Protein AF-0000000073234814 (afdb_homodimer)

Solvent-accessible surface area (backbone atoms only — not comparable to full-atom values): 10887 Å² total; per-residue (Å²): 129,85,78,76,72,76,74,73,70,70,70,66,76,71,69,72,76,69,68,39,70,32,40,84,43,93,48,30,31,28,36,49,70,84,63,40,72,59,66,41,78,47,82,73,86,67,57,51,69,48,94,89,68,51,69,37,66,51,51,30,33,19,24,34,75,45,84,51,97,80,50,66,30,55,40,55,69,27,33,24,25,63,86,49,93,59,27,33,39,29,30,99,129,85,77,78,73,73,73,71,70,71,69,65,75,73,69,71,79,69,68,39,72,31,39,85,42,92,48,29,32,28,38,49,68,85,63,39,74,59,68,42,78,47,83,72,85,65,56,51,69,48,95,87,66,50,71,38,66,51,51,29,33,20,26,32,76,44,84,52,97,82,50,67,30,55,40,55,71,27,34,23,26,63,86,49,92,59,26,32,40,28,29,100

Sequence (184 aa):
HPRHQANLAQQESQSDPSWLLDSGASHHVTKDIANLSLADTYQGHDQLFVANGKGLSIKNFGSTIIPTSSTPLHLSNVLHVPSITQNLISVSHPRHQANLAQQESQSDPSWLLDSGASHHVTKDIANLSLADTYQGHDQLFVANGKGLSIKNFGSTIIPTSSTPLHLSNVLHVPSITQNLISVS

Structure (mmCIF, N/CA/C/O backbone):
data_AF-0000000073234814-model_v1
#
loop_
_entity.id
_entity.type
_entity.pdbx_description
1 polymer 'Retrovirus-related Pol polyprotein from transposon TNT 1-94-like beta-barrel domain-containing protein'
#
loop_
_atom_site.group_PDB
_atom_site.id
_atom_site.type_symbol
_atom_site.label_atom_id
_atom_site.label_alt_id
_atom_site.label_comp_id
_atom_site.label_asym_id
_atom_site.label_entity_id
_atom_site.label_seq_id
_atom_site.pdbx_PDB_ins_code
_atom_site.Cartn_x
_atom_site.Cartn_y
_atom_site.Cartn_z
_atom_site.occupancy
_atom_site.B_iso_or_equiv
_atom_site.auth_seq_id
_atom_site.auth_comp_id
_atom_site.auth_asym_id
_atom_site.auth_atom_id
_atom_site.pdbx_PDB_model_num
ATOM 1 N N . HIS A 1 1 ? 42.938 20.234 31.766 1 39.88 1 HIS A N 1
ATOM 2 C CA . HIS A 1 1 ? 42.281 19.172 31.016 1 39.88 1 HIS A CA 1
ATOM 3 C C . HIS A 1 1 ? 40.875 19.578 30.594 1 39.88 1 HIS A C 1
ATOM 5 O O . HIS A 1 1 ? 40.094 20.062 31.406 1 39.88 1 HIS A O 1
ATOM 11 N N . PRO A 1 2 ? 40.625 19.984 29.281 1 46.88 2 PRO A N 1
ATOM 12 C CA . PRO A 1 2 ? 39.312 20.359 28.75 1 46.88 2 PRO A CA 1
ATOM 13 C C . PRO A 1 2 ? 38.25 19.297 29.031 1 46.88 2 PRO A C 1
ATOM 15 O O . PRO A 1 2 ? 38.531 18.094 28.922 1 46.88 2 PRO A O 1
ATOM 18 N N . ARG A 1 3 ? 37.406 19.562 30 1 43.88 3 ARG A N 1
ATOM 19 C CA . ARG A 1 3 ? 36.219 18.766 30.281 1 43.88 3 ARG A CA 1
ATOM 20 C C . ARG A 1 3 ? 35.438 18.469 29 1 43.88 3 ARG A C 1
ATOM 22 O O . ARG A 1 3 ? 35.031 19.391 28.297 1 43.88 3 ARG A O 1
ATOM 29 N N . HIS A 1 4 ? 35.781 17.391 28.25 1 43.88 4 HIS A N 1
ATOM 30 C CA . HIS A 1 4 ? 35 16.859 27.125 1 43.88 4 HIS A CA 1
ATOM 31 C C . HIS A 1 4 ? 33.531 16.688 27.484 1 43.88 4 HIS A C 1
ATOM 33 O O . HIS A 1 4 ? 33.188 15.898 28.375 1 43.88 4 HIS A O 1
ATOM 39 N N . GLN A 1 5 ? 32.812 17.781 27.656 1 34.53 5 GLN A N 1
ATOM 40 C CA . GLN A 1 5 ? 31.375 17.656 27.812 1 34.53 5 GLN A CA 1
ATOM 41 C C . GLN A 1 5 ? 30.781 16.703 26.781 1 34.53 5 GLN A C 1
ATOM 43 O O . GLN A 1 5 ? 31.062 16.844 25.578 1 34.53 5 GLN A O 1
ATOM 48 N N . ALA A 1 6 ? 30.719 15.422 27.109 1 39.41 6 ALA A N 1
ATOM 49 C CA . ALA A 1 6 ? 29.938 14.469 26.312 1 39.41 6 ALA A CA 1
ATOM 50 C C . ALA A 1 6 ? 28.578 15.047 25.953 1 39.41 6 ALA A C 1
ATOM 52 O O . ALA A 1 6 ? 27.781 15.375 26.828 1 39.41 6 ALA A O 1
ATOM 53 N N . ASN A 1 7 ? 28.5 15.953 24.984 1 37.62 7 ASN A N 1
ATOM 54 C CA . ASN A 1 7 ? 27.203 16.359 24.469 1 37.62 7 ASN A CA 1
ATOM 55 C C . ASN A 1 7 ? 26.266 15.172 24.281 1 37.62 7 ASN A C 1
ATOM 57 O O . ASN A 1 7 ? 26.562 14.266 23.5 1 37.62 7 ASN A O 1
ATOM 61 N N . LEU A 1 8 ? 25.672 14.641 25.312 1 35.69 8 LEU A N 1
ATOM 62 C CA . LEU A 1 8 ? 24.578 13.688 25.125 1 35.69 8 LEU A CA 1
ATOM 63 C C . LEU A 1 8 ? 23.641 14.156 24.016 1 35.69 8 LEU A C 1
ATOM 65 O O . LEU A 1 8 ? 23.125 15.273 24.062 1 35.69 8 LEU A O 1
ATOM 69 N N . ALA A 1 9 ? 23.953 13.898 22.797 1 40.78 9 ALA A N 1
ATOM 70 C CA . ALA A 1 9 ? 22.984 14.031 21.719 1 40.78 9 ALA A CA 1
ATOM 71 C C . ALA A 1 9 ? 21.594 13.594 22.172 1 40.78 9 ALA A C 1
ATOM 73 O O . ALA A 1 9 ? 21.438 12.5 22.734 1 40.78 9 ALA A O 1
ATOM 74 N N . GLN A 1 10 ? 20.828 14.438 22.766 1 39.56 10 GLN A N 1
ATOM 75 C CA . GLN A 1 10 ? 19.438 14.086 22.969 1 39.56 10 GLN A CA 1
ATOM 76 C C . GLN A 1 10 ? 18.875 13.289 21.797 1 39.56 10 GLN A C 1
ATOM 78 O O . GLN A 1 10 ? 19 13.703 20.641 1 39.56 10 GLN A O 1
ATOM 83 N N . GLN A 1 11 ? 19.109 12.047 21.844 1 39 11 GLN A N 1
ATOM 84 C CA . GLN A 1 11 ? 18.312 11.258 20.906 1 39 11 GLN A CA 1
ATOM 85 C C . GLN A 1 11 ? 16.891 11.82 20.797 1 39 11 GLN A C 1
ATOM 87 O O . GLN A 1 11 ? 16.141 11.836 21.766 1 39 11 GLN A O 1
ATOM 92 N N . GLU A 1 12 ? 16.734 12.984 20.25 1 38.69 12 GLU A N 1
ATOM 93 C CA . GLU A 1 12 ? 15.336 13.289 19.969 1 38.69 12 GLU A CA 1
ATOM 94 C C . GLU A 1 12 ? 14.539 12.023 19.672 1 38.69 12 GLU A C 1
ATOM 96 O O . GLU A 1 12 ? 15.023 11.141 18.953 1 38.69 12 GLU A O 1
ATOM 101 N N . SER A 1 13 ? 13.836 11.484 20.578 1 39.19 13 SER A N 1
ATOM 102 C CA . SER A 1 13 ? 12.859 10.43 20.344 1 39.19 13 SER A CA 1
ATOM 103 C C . SER A 1 13 ? 12.305 10.508 18.922 1 39.19 13 SER A C 1
ATOM 105 O O . SER A 1 13 ? 11.477 11.375 18.625 1 39.19 13 SER A O 1
ATOM 107 N N . GLN A 1 14 ? 13.094 10.516 17.906 1 42.03 14 GLN A N 1
ATOM 108 C CA . GLN A 1 14 ? 12.484 10.414 16.594 1 42.03 14 GLN A CA 1
ATOM 109 C C . GLN A 1 14 ? 11.242 9.523 16.625 1 42.03 14 GLN A C 1
ATOM 111 O O . GLN A 1 14 ? 11.336 8.328 16.891 1 42.03 14 GLN A O 1
ATOM 116 N N . SER A 1 15 ? 10.18 9.922 17.281 1 43.44 15 SER A N 1
ATOM 117 C CA . SER A 1 15 ? 8.891 9.242 17.266 1 43.44 15 SER A CA 1
ATOM 118 C C . SER A 1 15 ? 8.656 8.539 15.93 1 43.44 15 SER A C 1
ATOM 120 O O . SER A 1 15 ? 8.625 9.18 14.883 1 43.44 15 SER A O 1
ATOM 122 N N . ASP A 1 16 ? 9.336 7.496 15.648 1 53.28 16 ASP A N 1
ATOM 123 C CA . ASP A 1 16 ? 9.008 6.734 14.453 1 53.28 16 ASP A CA 1
ATOM 124 C C . ASP A 1 16 ? 7.5 6.695 14.211 1 53.28 16 ASP A C 1
ATOM 126 O O . ASP A 1 16 ? 6.746 6.195 15.047 1 53.28 16 ASP A O 1
ATOM 130 N N . PRO A 1 17 ? 6.992 7.676 13.398 1 66.44 17 PRO A N 1
ATOM 131 C CA . PRO A 1 17 ? 5.535 7.633 13.242 1 66.44 17 PRO A CA 1
ATOM 132 C C . PRO A 1 17 ? 5.027 6.266 12.789 1 66.44 17 PRO A C 1
ATOM 134 O O . PRO A 1 17 ? 5.688 5.59 11.992 1 66.44 17 PRO A O 1
ATOM 137 N N . SER A 1 18 ? 4.219 5.613 13.688 1 89.06 18 SER A N 1
ATOM 138 C CA . SER A 1 18 ? 3.547 4.375 13.305 1 89.06 18 SER A CA 1
ATOM 139 C C . SER A 1 18 ? 2.635 4.59 12.102 1 89.06 18 SER A C 1
ATOM 141 O O . SER A 1 18 ? 1.916 5.59 12.031 1 89.06 18 SER A O 1
ATOM 143 N N . TRP A 1 19 ? 2.949 3.973 10.961 1 93.81 19 TRP A N 1
ATOM 144 C CA . TRP A 1 19 ? 2.125 3.982 9.758 1 93.81 19 TRP A CA 1
ATOM 145 C C . TRP A 1 19 ? 1.214 2.76 9.711 1 93.81 19 TRP A C 1
ATOM 147 O O . TRP A 1 19 ? 1.659 1.638 9.961 1 93.81 19 TRP A O 1
ATOM 157 N N . LEU A 1 20 ? -0.051 3.08 9.492 1 92.81 20 LEU A N 1
ATOM 158 C CA . LEU A 1 20 ? -1.037 2.012 9.359 1 92.81 20 LEU A CA 1
ATOM 159 C C . LEU A 1 20 ? -1.34 1.73 7.891 1 92.81 20 LEU A C 1
ATOM 161 O O . LEU A 1 20 ? -1.539 2.658 7.105 1 92.81 20 LEU A O 1
ATOM 165 N N . LEU A 1 21 ? -1.322 0.463 7.547 1 93.69 21 LEU A N 1
ATOM 166 C CA . LEU A 1 21 ? -1.781 0.064 6.223 1 93.69 21 LEU A CA 1
ATOM 167 C C . LEU A 1 21 ? -3.305 0.105 6.137 1 93.69 21 LEU A C 1
ATOM 169 O O . LEU A 1 21 ? -3.992 -0.438 7.008 1 93.69 21 LEU A O 1
ATOM 173 N N . ASP A 1 22 ? -3.803 0.773 5.102 1 92.62 22 ASP A N 1
ATOM 174 C CA . ASP A 1 22 ? -5.246 0.959 5.012 1 92.62 22 ASP A CA 1
ATOM 175 C C . ASP A 1 22 ? -5.73 0.834 3.568 1 92.62 22 ASP A C 1
ATOM 177 O O . ASP A 1 22 ? -5.457 1.705 2.74 1 92.62 22 ASP A O 1
ATOM 181 N N . SER A 1 23 ? -6.516 -0.162 3.234 1 93.19 23 SER A N 1
ATOM 182 C CA . SER A 1 23 ? -7.035 -0.366 1.885 1 93.19 23 SER A CA 1
ATOM 183 C C . SER A 1 23 ? -8.242 0.524 1.616 1 93.19 23 SER A C 1
ATOM 185 O O . SER A 1 23 ? -8.672 0.666 0.469 1 93.19 23 SER A O 1
ATOM 187 N N . GLY A 1 24 ? -8.789 1.21 2.623 1 91.69 24 GLY A N 1
ATOM 188 C CA . GLY A 1 24 ? -9.906 2.117 2.455 1 91.69 24 GLY A CA 1
ATOM 189 C C . GLY A 1 24 ? -9.484 3.557 2.234 1 91.69 24 GLY A C 1
ATOM 190 O O . GLY A 1 24 ? -10.312 4.406 1.891 1 91.69 24 GLY A O 1
ATOM 191 N N . ALA A 1 25 ? -8.203 3.783 2.469 1 93.69 25 ALA A N 1
ATOM 192 C CA . ALA A 1 25 ? -7.715 5.152 2.309 1 93.69 25 ALA A CA 1
ATOM 193 C C . ALA A 1 25 ? -7.52 5.496 0.835 1 93.69 25 ALA A C 1
ATOM 195 O O . ALA A 1 25 ? -6.98 4.691 0.071 1 93.69 25 ALA A O 1
ATOM 196 N N . SER A 1 26 ? -7.91 6.734 0.475 1 93.75 26 SER A N 1
ATOM 197 C CA . SER A 1 26 ? -7.77 7.195 -0.903 1 93.75 26 SER A CA 1
ATOM 198 C C . SER A 1 26 ? -6.363 7.723 -1.168 1 93.75 26 SER A C 1
ATOM 200 O O . SER A 1 26 ? -5.941 7.828 -2.32 1 93.75 26 SER A O 1
ATOM 202 N N . HIS A 1 27 ? -5.676 8.055 -0.135 1 96.62 27 HIS A N 1
ATOM 203 C CA . HIS A 1 27 ? -4.344 8.648 -0.204 1 96.62 27 HIS A CA 1
ATOM 204 C C . HIS A 1 27 ? -3.457 8.141 0.929 1 96.62 27 HIS A C 1
ATOM 206 O O . HIS A 1 27 ? -3.959 7.668 1.952 1 96.62 27 HIS A O 1
ATOM 212 N N . HIS A 1 28 ? -2.148 8.188 0.704 1 97.44 28 HIS A N 1
ATOM 213 C CA . HIS A 1 28 ? -1.245 8.203 1.85 1 97.44 28 HIS A CA 1
ATOM 214 C C . HIS A 1 28 ? -1.407 9.484 2.66 1 97.44 28 HIS A C 1
ATOM 216 O O . HIS A 1 28 ? -1.543 10.57 2.092 1 97.44 28 HIS A O 1
ATOM 222 N N . VAL A 1 29 ? -1.385 9.32 3.955 1 97.81 29 VAL A N 1
ATOM 223 C CA . VAL A 1 29 ? -1.685 10.492 4.773 1 97.81 29 VAL A CA 1
ATOM 224 C C . VAL A 1 29 ? -0.792 10.508 6.012 1 97.81 29 VAL A C 1
ATOM 226 O O . VAL A 1 29 ? -0.564 9.461 6.629 1 97.81 29 VAL A O 1
ATOM 229 N N . THR A 1 30 ? -0.33 11.68 6.309 1 97.88 30 THR A N 1
ATOM 230 C CA . THR A 1 30 ? 0.423 11.828 7.547 1 97.88 30 THR A CA 1
ATOM 231 C C . THR A 1 30 ? -0.114 13 8.367 1 97.88 30 THR A C 1
ATOM 233 O O . THR A 1 30 ? -0.579 13.992 7.801 1 97.88 30 THR A O 1
ATOM 236 N N . LYS A 1 31 ? -0.016 12.906 9.664 1 97.31 31 LYS A N 1
ATOM 237 C CA . LYS A 1 31 ? -0.473 13.969 10.547 1 97.31 31 LYS A CA 1
ATOM 238 C C . LYS A 1 31 ? 0.635 14.984 10.805 1 97.31 31 LYS A C 1
ATOM 240 O O . LYS A 1 31 ? 0.368 16.109 11.25 1 97.31 31 LYS A O 1
ATOM 245 N N . ASP A 1 32 ? 1.856 14.578 10.578 1 96.81 32 ASP A N 1
ATOM 246 C CA . ASP A 1 32 ? 3.012 15.406 10.914 1 96.81 32 ASP A CA 1
ATOM 247 C C . ASP A 1 32 ? 3.807 15.773 9.664 1 96.81 32 ASP A C 1
ATOM 249 O O . ASP A 1 32 ? 4.25 14.898 8.922 1 96.81 32 ASP A O 1
ATOM 253 N N . ILE A 1 33 ? 4.016 17.062 9.453 1 96.62 33 ILE A N 1
ATOM 254 C CA . ILE A 1 33 ? 4.742 17.547 8.281 1 96.62 33 ILE A CA 1
ATOM 255 C C . ILE A 1 33 ? 6.184 17.047 8.32 1 96.62 33 ILE A C 1
ATOM 257 O O . ILE A 1 33 ? 6.824 16.906 7.281 1 96.62 33 ILE A O 1
ATOM 261 N N . ALA A 1 34 ? 6.68 16.75 9.508 1 96.12 34 ALA A N 1
ATOM 262 C CA . ALA A 1 34 ? 8.062 16.297 9.68 1 96.12 34 ALA A CA 1
ATOM 263 C C . ALA A 1 34 ? 8.297 14.961 8.984 1 96.12 34 ALA A C 1
ATOM 265 O O . ALA A 1 34 ? 9.438 14.57 8.742 1 96.12 34 ALA A O 1
ATOM 266 N N . ASN A 1 35 ? 7.223 14.266 8.656 1 96.31 35 ASN A N 1
ATOM 267 C CA . ASN A 1 35 ? 7.328 12.977 7.969 1 96.31 35 ASN A CA 1
ATOM 268 C C . ASN A 1 35 ? 7.566 13.156 6.473 1 96.31 35 ASN A C 1
ATOM 270 O O . ASN A 1 35 ? 7.891 12.195 5.773 1 96.31 35 ASN A O 1
ATOM 274 N N . LEU A 1 36 ? 7.473 14.359 6.008 1 97 36 LEU A N 1
ATOM 275 C CA . LEU A 1 36 ? 7.613 14.594 4.574 1 97 36 LEU A CA 1
ATOM 276 C C . LEU A 1 36 ? 9.016 15.086 4.242 1 97 36 LEU A C 1
ATOM 278 O O . LEU A 1 36 ? 9.594 15.883 4.98 1 97 36 LEU A O 1
ATOM 282 N N . SER A 1 37 ? 9.594 14.57 3.199 1 93.62 37 SER A N 1
ATOM 283 C CA . SER A 1 37 ? 10.906 14.984 2.711 1 93.62 37 SER A CA 1
ATOM 284 C C . SER A 1 37 ? 10.781 16.094 1.668 1 93.62 37 SER A C 1
ATOM 286 O O . SER A 1 37 ? 11.57 17.031 1.67 1 93.62 37 SER A O 1
ATOM 288 N N . LEU A 1 38 ? 9.969 16.047 0.662 1 89.69 38 LEU A N 1
ATOM 289 C CA . LEU A 1 38 ? 9.734 17.047 -0.384 1 89.69 38 LEU A CA 1
ATOM 290 C C . LEU A 1 38 ? 8.336 17.625 -0.276 1 89.69 38 LEU A C 1
ATOM 292 O O . LEU A 1 38 ? 7.516 17.469 -1.185 1 89.69 38 LEU A O 1
ATOM 296 N N . ALA A 1 39 ? 8.242 18.5 0.775 1 94.31 39 ALA A N 1
ATOM 297 C CA . ALA A 1 39 ? 6.895 19 1.06 1 94.31 39 ALA A CA 1
ATOM 298 C C . A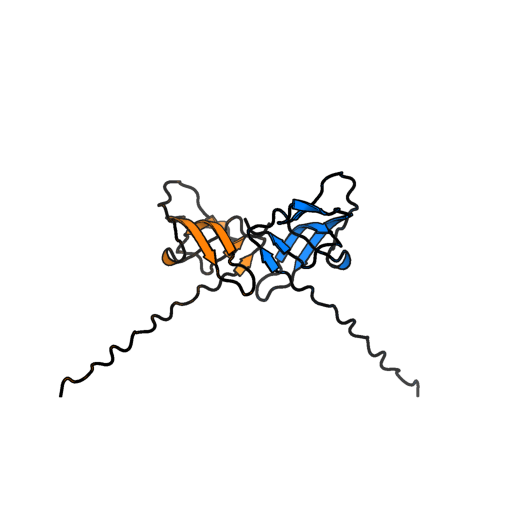LA A 1 39 ? 6.641 20.328 0.376 1 94.31 39 ALA A C 1
ATOM 300 O O . ALA A 1 39 ? 7.52 21.203 0.347 1 94.31 39 ALA A O 1
ATOM 301 N N . ASP A 1 40 ? 5.48 20.422 -0.244 1 97.88 40 ASP A N 1
ATOM 302 C CA . ASP A 1 40 ? 4.965 21.672 -0.795 1 97.88 40 ASP A CA 1
ATOM 303 C C . ASP A 1 40 ? 3.623 22.047 -0.167 1 97.88 40 ASP A C 1
ATOM 305 O O . ASP A 1 40 ? 2.879 21.156 0.276 1 97.88 40 ASP A O 1
ATOM 309 N N . THR A 1 41 ? 3.414 23.297 -0.091 1 97.94 41 THR A N 1
ATOM 310 C CA . THR A 1 41 ? 2.131 23.75 0.431 1 97.94 41 THR A CA 1
ATOM 311 C C . THR A 1 41 ? 0.996 23.391 -0.52 1 97.94 41 THR A C 1
ATOM 313 O O . THR A 1 41 ? 1.131 23.516 -1.737 1 97.94 41 THR A O 1
ATOM 316 N N . TYR A 1 42 ? -0.025 22.922 0.081 1 97.81 42 TYR A N 1
ATOM 317 C CA . TYR A 1 42 ? -1.199 22.625 -0.728 1 97.81 42 TYR A CA 1
ATOM 318 C C . TYR A 1 42 ? -2.016 23.875 -1.006 1 97.81 42 TYR A C 1
ATOM 320 O O . TYR A 1 42 ? -2.479 24.547 -0.076 1 97.81 42 TYR A O 1
ATOM 328 N N 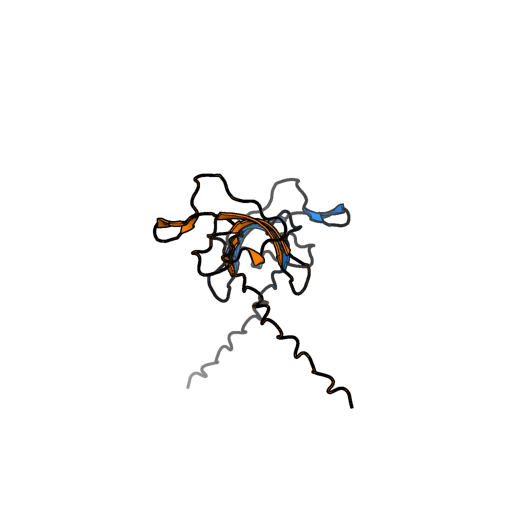. GLN A 1 43 ? -2.268 24.156 -2.25 1 96.56 43 GLN A N 1
ATOM 329 C CA . GLN A 1 43 ? -2.955 25.391 -2.645 1 96.56 43 GLN A CA 1
ATOM 330 C C . GLN A 1 43 ? -4.375 25.094 -3.117 1 96.56 43 GLN A C 1
ATOM 332 O O . GLN A 1 43 ? -5.148 26.016 -3.389 1 96.56 43 GLN A O 1
ATOM 337 N N . GLY A 1 44 ? -4.664 23.844 -3.164 1 94.94 44 GLY A N 1
ATOM 338 C CA . GLY A 1 44 ? -5.98 23.469 -3.654 1 94.94 44 GLY A CA 1
ATOM 339 C C . GLY A 1 44 ? -7.07 23.625 -2.609 1 94.94 44 GLY A C 1
ATOM 340 O O . GLY A 1 44 ? -6.824 24.141 -1.517 1 94.94 44 GLY A O 1
ATOM 341 N N . HIS A 1 45 ? -8.336 23.234 -3.059 1 95.44 45 HIS A N 1
ATOM 342 C CA . HIS A 1 45 ? -9.484 23.359 -2.172 1 95.44 45 HIS A CA 1
ATOM 343 C C . HIS A 1 45 ? -10.047 21.984 -1.801 1 95.44 45 HIS A C 1
ATOM 345 O O . HIS A 1 45 ? -11.094 21.891 -1.158 1 95.44 45 HIS A O 1
ATOM 351 N N . ASP A 1 46 ? -9.281 21.047 -2.203 1 96.19 46 ASP A N 1
ATOM 352 C CA . ASP A 1 46 ? -9.742 19.703 -1.871 1 96.19 46 ASP A CA 1
ATOM 353 C C . ASP A 1 46 ? -9.609 19.422 -0.375 1 96.19 46 ASP A C 1
ATOM 355 O O . ASP A 1 46 ? -8.836 20.094 0.317 1 96.19 46 ASP A O 1
ATOM 359 N N . GLN A 1 47 ? -10.492 18.516 0.099 1 97.88 47 GLN A N 1
ATOM 360 C CA . GLN A 1 47 ? -10.43 18.016 1.469 1 97.88 47 GLN A CA 1
ATOM 361 C C . GLN A 1 47 ? -10.273 16.5 1.494 1 97.88 47 GLN A C 1
ATOM 363 O O . GLN A 1 47 ? -10.617 15.82 0.522 1 97.88 47 GLN A O 1
ATOM 368 N N . LEU A 1 48 ? -9.688 16.078 2.574 1 97.75 48 LEU A N 1
ATOM 369 C CA . LEU A 1 48 ? -9.703 14.633 2.832 1 97.75 48 LEU A CA 1
ATOM 370 C C . LEU A 1 48 ? -10.953 14.242 3.609 1 97.75 48 LEU A C 1
ATOM 372 O O . LEU A 1 48 ? -11.164 14.695 4.734 1 97.75 48 LEU A O 1
ATOM 376 N N . PHE A 1 49 ? -11.734 13.406 2.951 1 96.75 49 PHE A N 1
ATOM 377 C CA . PHE A 1 49 ? -12.938 12.977 3.646 1 96.75 49 PHE A CA 1
ATOM 378 C C . PHE A 1 49 ? -12.68 11.688 4.422 1 96.75 49 PHE A C 1
ATOM 380 O O . PHE A 1 49 ? -12.094 10.742 3.885 1 96.75 49 PHE A O 1
ATOM 387 N N . VAL A 1 50 ? -13.18 11.695 5.648 1 94.94 50 VAL A N 1
ATOM 388 C CA . VAL A 1 50 ? -13.008 10.516 6.492 1 94.94 50 VAL A CA 1
ATOM 389 C C . VAL A 1 50 ? -14.328 9.766 6.605 1 94.94 50 VAL A C 1
ATOM 391 O O . VAL A 1 50 ? -15.312 10.117 5.945 1 94.94 50 VAL A O 1
ATOM 394 N N . ALA A 1 51 ? -14.352 8.719 7.355 1 88.81 51 ALA A N 1
ATOM 395 C CA . ALA A 1 51 ? -15.453 7.758 7.359 1 88.81 51 ALA A CA 1
ATOM 396 C C . ALA A 1 51 ? -16.75 8.422 7.789 1 88.81 51 ALA A C 1
ATOM 398 O O . ALA A 1 51 ? -17.828 8.086 7.281 1 88.81 51 ALA A O 1
ATOM 399 N N . ASN A 1 52 ? -16.688 9.398 8.656 1 92.31 52 ASN A N 1
ATOM 400 C CA . ASN A 1 52 ? -17.906 10.023 9.156 1 92.31 52 ASN A CA 1
ATOM 401 C C . ASN A 1 52 ? -18.375 11.148 8.242 1 92.31 52 ASN A C 1
ATOM 403 O O . ASN A 1 52 ? -19.297 11.883 8.586 1 92.31 52 ASN A O 1
ATOM 407 N N . GLY A 1 53 ? -17.719 11.367 7.145 1 94.25 53 GLY A N 1
ATOM 408 C CA . GLY A 1 53 ? -18.141 12.352 6.16 1 94.25 53 GLY A CA 1
ATOM 409 C C . GLY A 1 53 ? -17.531 13.719 6.371 1 94.25 53 GLY A C 1
ATOM 410 O O . GLY A 1 53 ? -17.766 14.633 5.582 1 94.25 53 GLY A O 1
ATOM 411 N N . LYS A 1 54 ? -16.797 13.742 7.5 1 96.25 54 LYS A N 1
ATOM 412 C CA . LYS A 1 54 ? -16.141 15.023 7.77 1 96.25 54 LYS A CA 1
ATOM 413 C C . LYS A 1 54 ? -14.992 15.266 6.801 1 96.25 54 LYS A C 1
ATOM 415 O O . LYS A 1 54 ? -14.203 14.359 6.531 1 96.25 54 LYS A O 1
ATOM 420 N N . GLY A 1 55 ? -14.945 16.5 6.293 1 97.56 55 GLY A N 1
ATOM 421 C CA . GLY A 1 55 ? -13.812 16.938 5.488 1 97.56 55 GLY A CA 1
ATOM 422 C C . GLY A 1 55 ? -12.695 17.562 6.305 1 97.56 55 GLY A C 1
ATOM 423 O O . GLY A 1 55 ? -12.953 18.453 7.129 1 97.56 55 GLY A O 1
ATOM 424 N N . LEU A 1 56 ? -11.484 17.094 6.012 1 98.25 56 LEU A N 1
ATOM 425 C CA . LEU A 1 56 ? -10.32 17.609 6.719 1 98.25 56 LEU A CA 1
ATOM 426 C C . LEU A 1 56 ? -9.422 18.391 5.773 1 98.25 56 LEU A C 1
ATOM 428 O O . LEU A 1 56 ? -9.219 18 4.625 1 98.25 56 LEU A O 1
ATOM 432 N N . SER A 1 57 ? -8.859 19.438 6.27 1 98 57 SER A N 1
ATOM 433 C CA . SER A 1 57 ? -8.023 20.297 5.441 1 98 57 SER A CA 1
ATOM 434 C C . SER A 1 57 ? -6.676 19.656 5.145 1 98 57 SER A C 1
ATOM 436 O O . SER A 1 57 ? -6.02 19.125 6.047 1 98 57 SER A O 1
ATOM 438 N N . ILE A 1 58 ? -6.332 19.734 3.887 1 98.56 58 ILE A N 1
ATOM 439 C CA . ILE A 1 58 ? -4.996 19.344 3.449 1 98.56 58 ILE A CA 1
ATOM 440 C C . ILE A 1 58 ? -4.07 20.562 3.5 1 98.56 58 ILE A C 1
ATOM 442 O O . ILE A 1 58 ? -4.387 21.609 2.939 1 98.56 58 ILE A O 1
ATOM 446 N N . LYS A 1 59 ? -2.943 20.406 4.133 1 98.56 59 LYS A N 1
ATOM 447 C CA . LYS A 1 59 ? -2.078 21.578 4.297 1 98.56 59 LYS A CA 1
ATOM 448 C C . LYS A 1 59 ? -0.881 21.5 3.355 1 98.56 59 LYS A C 1
ATOM 450 O O . LYS A 1 59 ? -0.449 22.531 2.818 1 98.56 59 LYS A O 1
ATOM 455 N N . ASN A 1 60 ? -0.318 20.406 3.252 1 98.5 60 ASN A N 1
ATOM 456 C CA . ASN A 1 60 ? 0.863 20.156 2.432 1 98.5 60 ASN A CA 1
ATOM 457 C C . ASN A 1 60 ? 0.774 18.812 1.714 1 98.5 60 ASN A C 1
ATOM 459 O O . ASN A 1 60 ? -0.152 18.031 1.953 1 98.5 60 ASN A O 1
ATOM 463 N N . PHE A 1 61 ? 1.587 18.562 0.781 1 98.38 61 PHE A N 1
ATOM 464 C CA . PHE A 1 61 ? 1.824 17.266 0.18 1 98.38 61 PHE A CA 1
ATOM 465 C C . PHE A 1 61 ? 3.303 17.078 -0.14 1 98.38 61 PHE A C 1
ATOM 467 O O . PHE A 1 61 ? 4.051 18.047 -0.233 1 98.38 61 PHE A O 1
ATOM 474 N N . GLY A 1 62 ? 3.695 15.836 -0.229 1 97.94 62 GLY A N 1
ATOM 475 C CA . GLY A 1 62 ? 5.09 15.531 -0.5 1 97.94 62 GLY A CA 1
ATOM 476 C C . GLY A 1 62 ? 5.371 14.039 -0.586 1 97.94 62 GLY A C 1
ATOM 477 O O . GLY A 1 62 ? 4.504 13.258 -0.983 1 97.94 62 GLY A O 1
ATOM 478 N N . SER A 1 63 ? 6.625 13.75 -0.37 1 97.81 63 SER A N 1
ATOM 479 C CA . SER A 1 63 ? 7.055 12.359 -0.408 1 97.81 63 SER A CA 1
ATOM 480 C C . SER A 1 63 ? 7.703 11.945 0.909 1 97.81 63 SER A C 1
ATOM 482 O O . SER A 1 63 ? 8.023 12.797 1.745 1 97.81 63 SER A O 1
ATOM 484 N N . THR A 1 64 ? 7.734 10.648 1.149 1 96.25 64 THR A N 1
ATOM 485 C CA . THR A 1 64 ? 8.422 10.148 2.334 1 96.25 64 THR A CA 1
ATOM 486 C C . THR A 1 64 ? 9.07 8.797 2.053 1 96.25 64 THR A C 1
ATOM 488 O O . THR A 1 64 ? 8.711 8.117 1.086 1 96.25 64 THR A O 1
ATOM 491 N N . ILE A 1 65 ? 10.078 8.484 2.84 1 94.94 65 ILE A N 1
ATOM 492 C CA . ILE A 1 65 ? 10.711 7.168 2.852 1 94.94 65 ILE A CA 1
ATOM 493 C C . ILE A 1 65 ? 10.508 6.512 4.215 1 94.94 65 ILE A C 1
ATOM 495 O O . ILE A 1 65 ? 10.906 7.059 5.242 1 94.94 65 ILE A O 1
ATOM 499 N N . ILE A 1 66 ? 9.836 5.395 4.16 1 93.44 66 ILE A N 1
ATOM 500 C CA . ILE A 1 66 ? 9.578 4.656 5.395 1 93.44 66 ILE A CA 1
ATOM 501 C C . ILE A 1 66 ? 10.523 3.457 5.477 1 93.44 66 ILE A C 1
ATOM 503 O O . ILE A 1 66 ? 10.484 2.57 4.621 1 93.44 66 ILE A O 1
ATOM 507 N N . PRO A 1 67 ? 11.281 3.475 6.508 1 91.06 67 PRO A N 1
ATOM 508 C CA . PRO A 1 67 ? 12.141 2.295 6.668 1 91.06 67 PRO A CA 1
ATOM 509 C C . PRO A 1 67 ? 11.344 1.029 6.984 1 91.06 67 PRO A C 1
ATOM 511 O O . PRO A 1 67 ? 10.375 1.079 7.738 1 91.06 67 PRO A O 1
ATOM 514 N N . THR A 1 68 ? 11.625 -0.059 6.246 1 87.88 68 THR A N 1
ATOM 515 C CA . THR A 1 68 ? 11.102 -1.384 6.562 1 87.88 68 THR A CA 1
ATOM 516 C C . THR A 1 68 ? 12.234 -2.381 6.77 1 87.88 68 THR A C 1
ATOM 518 O O . THR A 1 68 ? 13.414 -2.029 6.629 1 87.88 68 THR A O 1
ATOM 521 N N . SER A 1 69 ? 11.836 -3.596 7.281 1 82.81 69 SER A N 1
ATOM 522 C CA . SER A 1 69 ? 12.844 -4.617 7.539 1 82.81 69 SER A CA 1
ATOM 523 C C . SER A 1 69 ? 13.508 -5.074 6.242 1 82.81 69 SER A C 1
ATOM 525 O O . SER A 1 69 ? 14.648 -5.539 6.258 1 82.81 69 SER A O 1
ATOM 527 N N . SER A 1 70 ? 12.883 -4.984 5.133 1 82.75 70 SER A N 1
ATOM 528 C CA . SER A 1 70 ? 13.414 -5.449 3.854 1 82.75 70 SER A CA 1
ATOM 529 C C . SER A 1 70 ? 13.906 -4.281 3.004 1 82.75 70 SER A C 1
ATOM 531 O O . SER A 1 70 ? 15.109 -4.02 2.939 1 82.75 70 SER A O 1
ATOM 533 N N . THR A 1 71 ? 13.109 -3.551 2.33 1 85.12 71 THR A N 1
ATOM 534 C CA . THR A 1 71 ? 13.422 -2.408 1.479 1 85.12 71 THR A CA 1
ATOM 535 C C . THR A 1 71 ? 12.625 -1.181 1.907 1 85.12 71 THR A C 1
ATOM 537 O O . THR A 1 71 ? 11.438 -1.287 2.24 1 85.12 71 THR A O 1
ATOM 540 N N . PRO A 1 72 ? 13.438 -0.048 1.91 1 92.19 72 PRO A N 1
ATOM 541 C CA . PRO A 1 72 ? 12.672 1.159 2.23 1 92.19 72 PRO A CA 1
ATOM 542 C C . PRO A 1 72 ? 11.492 1.378 1.288 1 92.19 72 PRO A C 1
ATOM 544 O O . PRO A 1 72 ? 11.578 1.055 0.101 1 92.19 72 PRO A O 1
ATOM 547 N N . LEU A 1 73 ? 10.43 1.887 1.874 1 94.06 73 LEU A N 1
ATOM 548 C CA . LEU A 1 73 ? 9.227 2.209 1.118 1 94.06 73 LEU A CA 1
ATOM 549 C C . LEU A 1 73 ? 9.227 3.672 0.687 1 94.06 73 LEU A C 1
ATOM 551 O O . LEU A 1 73 ? 9.305 4.57 1.528 1 94.06 73 LEU A O 1
ATOM 555 N N . HIS A 1 74 ? 9.195 3.895 -0.606 1 95.25 74 HIS A N 1
ATOM 556 C CA . HIS A 1 74 ? 9.109 5.25 -1.14 1 95.25 74 HIS A CA 1
ATOM 557 C C . HIS A 1 74 ? 7.664 5.617 -1.478 1 95.25 74 HIS A C 1
ATOM 559 O O . HIS A 1 74 ? 7.059 5.008 -2.361 1 95.25 74 HIS A O 1
ATOM 565 N N . LEU A 1 75 ? 7.141 6.547 -0.744 1 96.69 75 LEU A N 1
ATOM 566 C CA . LEU A 1 75 ? 5.773 6.988 -0.991 1 96.69 75 LEU A CA 1
ATOM 567 C C . LEU A 1 75 ? 5.758 8.383 -1.605 1 96.69 75 LEU A C 1
ATOM 569 O O . LEU A 1 75 ? 6.441 9.289 -1.12 1 96.69 75 LEU A O 1
ATOM 573 N N . SER A 1 76 ? 5.004 8.516 -2.639 1 96.69 76 SER A N 1
ATOM 574 C CA . SER A 1 76 ? 4.805 9.82 -3.258 1 96.69 76 SER A CA 1
ATOM 575 C C . SER A 1 76 ? 3.383 10.328 -3.031 1 96.69 76 SER A C 1
ATOM 577 O O . SER A 1 76 ? 2.496 9.562 -2.648 1 96.69 76 SER A O 1
ATOM 579 N N . ASN A 1 77 ? 3.215 11.602 -3.154 1 96.88 77 ASN A N 1
ATOM 580 C CA . ASN A 1 77 ? 1.911 12.242 -3.035 1 96.88 77 ASN A CA 1
ATOM 581 C C . ASN A 1 77 ? 1.264 11.953 -1.685 1 96.88 77 ASN A C 1
ATOM 583 O O . ASN A 1 77 ? 0.083 11.609 -1.619 1 96.88 77 ASN A O 1
ATOM 587 N N . VAL A 1 78 ? 2.055 12.023 -0.688 1 98 78 VAL A N 1
ATOM 588 C CA . VAL A 1 78 ? 1.568 11.883 0.681 1 98 78 VAL A CA 1
ATOM 589 C C . VAL A 1 78 ? 0.938 13.195 1.139 1 98 78 VAL A C 1
ATOM 591 O O . VAL A 1 78 ? 1.562 14.258 1.054 1 98 78 VAL A O 1
ATOM 594 N N . LEU A 1 79 ? -0.276 13.117 1.628 1 98.5 79 LEU A N 1
ATOM 595 C CA . LEU A 1 79 ? -0.965 14.312 2.109 1 98.5 79 LEU A CA 1
ATOM 596 C C . LEU A 1 79 ? -0.662 14.555 3.584 1 98.5 79 LEU A C 1
ATOM 598 O O . LEU A 1 79 ? -0.677 13.617 4.391 1 98.5 79 LEU A O 1
ATOM 602 N N . HIS A 1 80 ? -0.342 15.758 3.865 1 98.31 80 HIS A N 1
ATOM 603 C CA . HIS A 1 80 ? -0.251 16.203 5.25 1 98.31 80 HIS A CA 1
ATOM 604 C C . HIS A 1 80 ? -1.584 16.766 5.738 1 98.31 80 HIS A C 1
ATOM 606 O O . HIS A 1 80 ? -2.031 17.812 5.266 1 98.31 80 HIS A O 1
ATOM 612 N N . VAL A 1 81 ? -2.152 16.078 6.625 1 98.56 81 VAL A N 1
ATOM 613 C CA . VAL A 1 81 ? -3.434 16.422 7.234 1 98.56 81 VAL A CA 1
ATOM 614 C C . VAL A 1 81 ? -3.309 16.375 8.758 1 98.56 81 VAL A C 1
ATOM 616 O O . VAL A 1 81 ? -3.535 15.336 9.375 1 98.56 81 VAL A O 1
ATOM 619 N N . PRO A 1 82 ? -3.121 17.562 9.383 1 97.44 82 PRO A N 1
ATOM 620 C CA . PRO A 1 82 ? -2.762 17.562 10.797 1 97.44 82 PRO A CA 1
ATOM 621 C C . PRO A 1 82 ? -3.865 17 11.695 1 97.44 82 PRO A C 1
ATOM 623 O O . PRO A 1 82 ? -3.584 16.484 12.773 1 97.44 82 PRO A O 1
ATOM 626 N N . SER A 1 83 ? -5.008 17.031 11.211 1 97.31 83 SER A N 1
ATOM 627 C CA . SER A 1 83 ? -6.137 16.703 12.07 1 97.31 83 SER A CA 1
ATOM 628 C C . SER A 1 83 ? -6.379 15.188 12.109 1 97.31 83 SER A C 1
ATOM 630 O O . SER A 1 83 ? -7.227 14.711 12.867 1 97.31 83 SER A O 1
ATOM 632 N N . ILE A 1 84 ? -5.672 14.398 11.344 1 95.56 84 ILE A N 1
ATOM 633 C CA . ILE A 1 84 ? -5.863 12.953 11.391 1 95.56 84 ILE A CA 1
ATOM 634 C C . ILE A 1 84 ? -5.137 12.383 12.609 1 95.56 84 ILE A C 1
ATOM 636 O O . ILE A 1 84 ? -4.277 13.047 13.195 1 95.56 84 ILE A O 1
ATOM 640 N N . THR A 1 85 ? -5.527 11.133 12.953 1 92.62 85 THR A N 1
ATOM 641 C CA . THR A 1 85 ? -4.996 10.602 14.203 1 92.62 85 THR A CA 1
ATOM 642 C C . THR A 1 85 ? -3.881 9.594 13.93 1 92.62 85 THR A C 1
ATOM 644 O O . THR A 1 85 ? -3.123 9.242 14.836 1 92.62 85 THR A O 1
ATOM 647 N N . GLN A 1 86 ? -3.838 9.203 12.727 1 93.69 86 GLN A N 1
ATOM 648 C CA . GLN A 1 86 ? -2.863 8.172 12.383 1 93.69 86 GLN A CA 1
ATOM 649 C C . GLN A 1 86 ? -2.307 8.391 10.977 1 93.69 86 GLN A C 1
ATOM 651 O O . GLN A 1 86 ? -3.006 8.906 10.102 1 93.69 86 GLN A O 1
ATOM 656 N N . ASN A 1 87 ? -0.988 8.07 10.844 1 96.56 87 ASN A N 1
ATOM 657 C CA . ASN A 1 87 ? -0.437 7.992 9.5 1 96.56 87 ASN A CA 1
ATOM 658 C C . ASN A 1 87 ? -0.96 6.773 8.742 1 96.56 87 ASN A C 1
ATOM 660 O O . ASN A 1 87 ? -1.053 5.684 9.305 1 96.56 87 ASN A O 1
ATOM 664 N N . LEU A 1 88 ? -1.265 6.992 7.434 1 95.69 88 LEU A N 1
ATOM 665 C CA . LEU A 1 88 ? -1.859 5.922 6.641 1 95.69 88 LEU A CA 1
ATOM 666 C C . LEU A 1 88 ? -1.042 5.664 5.379 1 95.69 88 LEU A C 1
ATOM 668 O O . LEU A 1 88 ? -0.61 6.609 4.711 1 95.69 88 LEU A O 1
ATOM 672 N N . ILE A 1 89 ? -0.795 4.371 5.219 1 95.69 89 ILE A N 1
ATOM 673 C CA . ILE A 1 89 ? -0.348 3.924 3.904 1 95.69 89 ILE A CA 1
ATOM 674 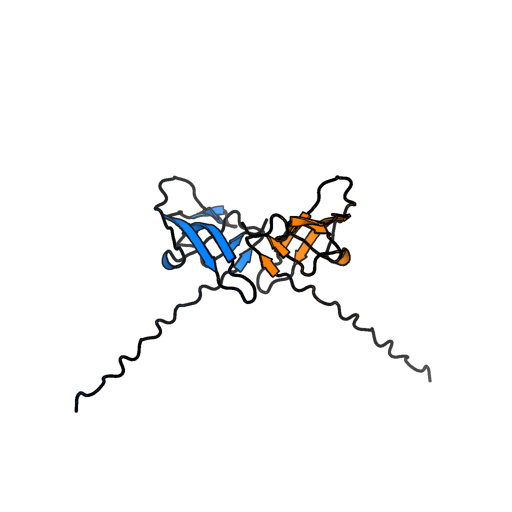C C . ILE A 1 89 ? -1.535 3.373 3.115 1 95.69 89 ILE A C 1
ATOM 676 O O . ILE A 1 89 ? -2.158 2.393 3.525 1 95.69 89 ILE A O 1
ATOM 680 N N . SER A 1 90 ? -1.8 4.055 2.01 1 95.69 90 SER A N 1
ATOM 681 C CA . SER A 1 90 ? -2.902 3.607 1.166 1 95.69 90 SER A CA 1
ATOM 682 C C . SER A 1 90 ? -2.465 2.479 0.24 1 95.69 90 SER A C 1
ATOM 684 O O . SER A 1 90 ? -1.425 2.572 -0.415 1 95.69 90 SER A O 1
ATOM 686 N N . VAL A 1 91 ? -3.281 1.422 0.348 1 92.94 91 VAL A N 1
ATOM 687 C CA . VAL A 1 91 ? -3.043 0.265 -0.509 1 92.94 91 VAL A CA 1
ATOM 688 C C . VAL A 1 91 ? -4.289 -0.023 -1.344 1 92.94 91 VAL A C 1
ATOM 690 O O . VAL A 1 91 ? -5.414 0.123 -0.861 1 92.94 91 VAL A O 1
ATOM 693 N N . SER A 1 92 ? -4.215 0.006 -2.641 1 79 92 SER A N 1
ATOM 694 C CA . SER A 1 92 ? -5.426 -0.271 -3.406 1 79 92 SER A CA 1
ATOM 695 C C . SER A 1 92 ? -5.227 -1.458 -4.344 1 79 92 SER A C 1
ATOM 697 O O . SER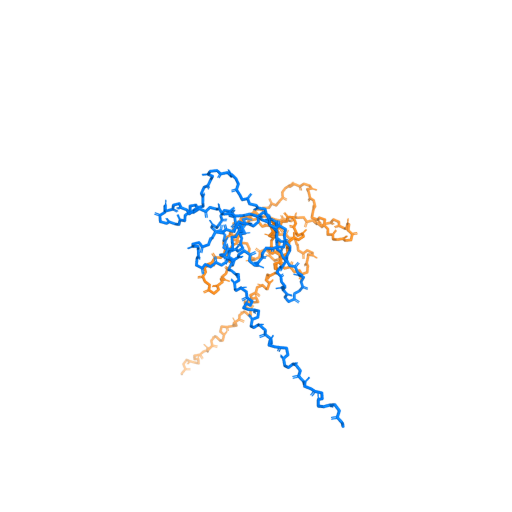 A 1 92 ? -4.102 -1.765 -4.734 1 79 92 SER A O 1
ATOM 699 N N . HIS B 1 1 ? -13.734 -50.344 25.328 1 39.94 1 HIS B N 1
ATOM 700 C CA . HIS B 1 1 ? -13.398 -48.938 25.484 1 39.94 1 HIS B CA 1
ATOM 701 C C . HIS B 1 1 ? -12.984 -48.312 24.141 1 39.94 1 HIS B C 1
ATOM 703 O O . HIS B 1 1 ? -12.117 -48.844 23.453 1 39.94 1 HIS B O 1
ATOM 709 N N . PRO B 1 2 ? -13.938 -47.594 23.422 1 44.38 2 PRO B N 1
ATOM 710 C CA . PRO B 1 2 ? -13.625 -46.938 22.156 1 44.38 2 PRO B CA 1
ATOM 711 C C . PRO B 1 2 ? -12.414 -46.031 22.25 1 44.38 2 PRO B C 1
ATOM 713 O O . PRO B 1 2 ? -12.25 -45.312 23.234 1 44.38 2 PRO B O 1
ATOM 716 N N . ARG B 1 3 ? -11.242 -46.469 21.828 1 39.75 3 ARG B N 1
ATOM 717 C CA . ARG B 1 3 ? -10.031 -45.688 21.688 1 39.75 3 ARG B CA 1
ATOM 718 C C . A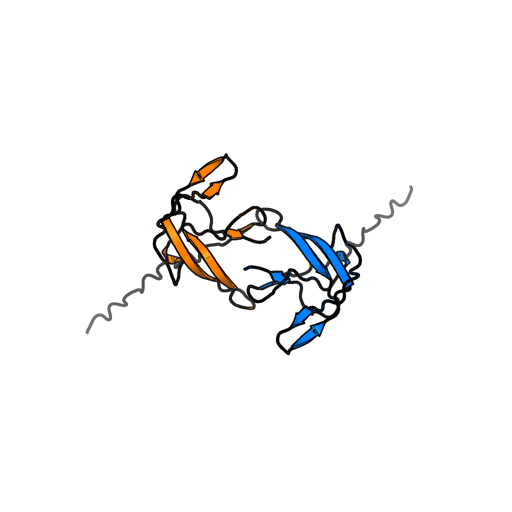RG B 1 3 ? -10.336 -44.344 21 1 39.75 3 ARG B C 1
ATOM 720 O O . ARG B 1 3 ? -10.883 -44.344 19.891 1 39.75 3 ARG B O 1
ATOM 727 N N . HIS B 1 4 ? -10.75 -43.25 21.734 1 44.41 4 HIS B N 1
ATOM 728 C CA . HIS B 1 4 ? -10.867 -41.875 21.266 1 44.41 4 HIS B CA 1
ATOM 729 C C . HIS B 1 4 ? -9.648 -41.469 20.453 1 44.41 4 HIS B C 1
ATOM 731 O O . HIS B 1 4 ? -8.531 -41.438 20.969 1 44.41 4 HIS B O 1
ATOM 737 N N . GLN B 1 5 ? -9.516 -42.031 19.219 1 39.53 5 GLN B N 1
ATOM 738 C CA . GLN B 1 5 ? -8.477 -41.531 18.312 1 39.53 5 GLN B CA 1
ATOM 739 C C . GLN B 1 5 ? -8.461 -40 18.281 1 39.53 5 GLN B C 1
ATOM 741 O O . GLN B 1 5 ? -9.492 -39.375 18.094 1 39.53 5 GLN B O 1
ATOM 746 N N . ALA B 1 6 ? -7.758 -39.406 19.203 1 40.16 6 ALA B N 1
ATOM 747 C CA . ALA B 1 6 ? -7.449 -37.969 19.125 1 40.16 6 ALA B CA 1
ATOM 748 C C . ALA B 1 6 ? -6.973 -37.594 17.719 1 40.16 6 ALA B C 1
ATOM 750 O O . ALA B 1 6 ? -5.945 -38.094 17.25 1 40.16 6 ALA B O 1
ATOM 751 N N . ASN B 1 7 ? -7.879 -37.5 16.766 1 40.06 7 ASN B N 1
ATOM 752 C CA . ASN B 1 7 ? -7.488 -36.906 15.5 1 40.06 7 ASN B CA 1
ATOM 753 C C . ASN B 1 7 ? -6.641 -35.656 15.695 1 40.06 7 ASN B C 1
ATOM 755 O O . ASN B 1 7 ? -7.09 -34.688 16.312 1 40.06 7 ASN B O 1
ATOM 759 N N . LEU B 1 8 ? -5.383 -35.781 16.047 1 35.22 8 LEU B N 1
ATOM 760 C CA . LEU B 1 8 ? -4.512 -34.625 15.977 1 35.22 8 LEU B CA 1
ATOM 761 C C . LEU B 1 8 ? -4.773 -33.812 14.711 1 35.22 8 LEU B C 1
ATOM 763 O O . LEU B 1 8 ? -4.734 -34.344 13.602 1 35.22 8 LEU B O 1
ATOM 767 N N . ALA B 1 9 ? -5.738 -32.938 14.695 1 39.97 9 ALA B N 1
ATOM 768 C CA . ALA B 1 9 ? -5.852 -31.938 13.648 1 39.97 9 ALA B CA 1
ATOM 769 C C . ALA B 1 9 ? -4.477 -31.438 13.211 1 39.97 9 ALA B C 1
ATOM 771 O O . ALA B 1 9 ? 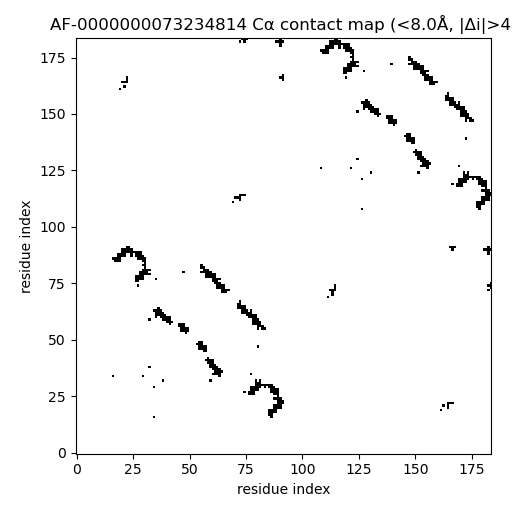-3.656 -31.047 14.047 1 39.97 9 ALA B O 1
ATOM 772 N N . GLN B 1 10 ? -3.838 -32.125 12.344 1 40.22 10 GLN B N 1
ATOM 773 C CA . GLN B 1 10 ? -2.65 -31.516 11.75 1 40.22 10 GLN B CA 1
ATOM 774 C C . GLN B 1 10 ? -2.838 -30.016 11.547 1 40.22 10 GLN B C 1
ATOM 776 O O . GLN B 1 10 ? -3.826 -29.594 10.953 1 40.22 10 GLN B O 1
ATOM 781 N N . GLN B 1 11 ? -2.621 -29.328 12.586 1 38.91 11 GLN B N 1
ATOM 782 C CA . GLN B 1 11 ? -2.453 -27.906 12.312 1 38.91 11 GLN B CA 1
ATOM 783 C C . GLN B 1 11 ? -1.741 -27.672 10.984 1 38.91 11 GLN B C 1
ATOM 785 O O . GLN B 1 11 ? -0.583 -28.062 10.82 1 38.91 11 GLN B O 1
ATOM 790 N N . GLU B 1 12 ? -2.361 -28.047 9.922 1 38.72 12 GLU B N 1
ATOM 791 C CA . GLU B 1 12 ? -1.685 -27.531 8.734 1 38.72 12 GLU B CA 1
ATOM 792 C C . GLU B 1 12 ? -1.021 -26.188 9.016 1 38.72 12 GLU B C 1
ATOM 794 O O . GLU B 1 12 ? -1.6 -25.344 9.695 1 38.72 12 GLU B O 1
ATOM 799 N N . SER B 1 13 ? 0.209 -26.156 9.336 1 38.94 13 SER B N 1
ATOM 800 C CA . SER B 1 13 ? 0.979 -24.922 9.367 1 38.94 13 SER B CA 1
ATOM 801 C C . SER B 1 13 ? 0.383 -23.875 8.438 1 38.94 13 SER B C 1
ATOM 803 O O . SER B 1 13 ? 0.497 -23.984 7.219 1 38.94 13 SER B O 1
ATO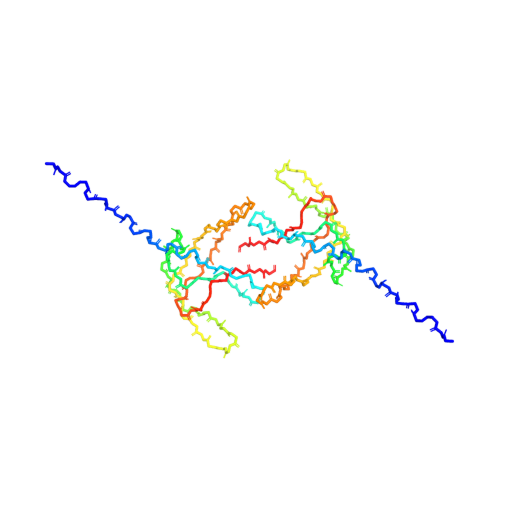M 805 N N . GLN B 1 14 ? -0.84 -23.516 8.547 1 41.34 14 GLN B N 1
ATOM 806 C CA . GLN B 1 14 ? -1.304 -22.391 7.762 1 41.34 14 GLN B CA 1
ATOM 807 C C . GLN B 1 14 ? -0.211 -21.328 7.625 1 41.34 14 GLN B C 1
ATOM 809 O O . GLN B 1 14 ? 0.16 -20.672 8.602 1 41.34 14 GLN B O 1
ATOM 814 N N . SER B 1 15 ? 0.941 -21.625 7.027 1 42.88 15 SER B N 1
ATOM 815 C CA . SER B 1 15 ? 2.012 -20.688 6.719 1 42.88 15 SER B CA 1
ATOM 816 C C . SER B 1 15 ? 1.457 -19.297 6.406 1 42.88 15 SER B C 1
ATOM 818 O O . SER B 1 15 ? 0.693 -19.125 5.453 1 42.88 15 SER B O 1
ATOM 820 N N . ASP B 1 16 ? 0.946 -18.609 7.328 1 53.56 16 ASP B N 1
ATOM 821 C CA . ASP B 1 16 ? 0.572 -17.219 7.062 1 53.56 16 ASP B CA 1
ATOM 822 C C . ASP B 1 16 ? 1.554 -16.562 6.094 1 53.56 16 ASP B C 1
ATOM 824 O O . ASP B 1 16 ? 2.756 -16.516 6.359 1 53.56 16 ASP B O 1
ATOM 828 N N . PRO B 1 17 ? 1.153 -16.547 4.781 1 66 17 PRO B N 1
ATOM 829 C CA . PRO B 1 17 ? 2.141 -15.969 3.863 1 66 17 PRO B CA 1
ATOM 830 C C . PRO B 1 17 ? 2.594 -14.57 4.281 1 66 17 PRO B C 1
ATOM 832 O O . PRO B 1 17 ? 1.782 -13.773 4.758 1 66 17 PRO B O 1
ATOM 835 N N . SER B 1 18 ? 3.916 -14.469 4.621 1 88.94 18 SER B N 1
ATOM 836 C CA . SER B 1 18 ? 4.504 -13.156 4.875 1 88.94 18 SER B CA 1
ATOM 837 C C . SER B 1 18 ? 4.41 -12.258 3.646 1 88.94 18 SER B C 1
ATOM 839 O O . SER B 1 18 ? 4.621 -12.711 2.521 1 88.94 18 SER B O 1
ATOM 841 N N . TRP B 1 19 ? 3.674 -11.172 3.736 1 93.88 19 TRP B N 1
ATOM 842 C CA . TRP B 1 19 ? 3.57 -10.148 2.695 1 93.88 19 TRP B CA 1
ATOM 843 C C . TRP B 1 19 ? 4.562 -9.023 2.938 1 93.88 19 TRP B C 1
ATOM 845 O O . TRP B 1 19 ? 4.684 -8.523 4.059 1 93.88 19 TRP B O 1
ATOM 855 N N . LEU B 1 20 ? 5.305 -8.75 1.878 1 92.75 20 LEU B N 1
ATOM 856 C CA . LEU B 1 20 ? 6.258 -7.645 1.936 1 92.75 20 LEU B CA 1
ATOM 857 C C . LEU B 1 20 ? 5.68 -6.395 1.282 1 92.75 20 LEU B C 1
ATOM 859 O O . LEU B 1 20 ? 5.09 -6.469 0.202 1 92.75 20 LEU B O 1
ATOM 863 N N . LEU B 1 21 ? 5.812 -5.289 1.975 1 93.5 21 LEU B N 1
ATOM 864 C CA . LEU B 1 21 ? 5.469 -4.004 1.371 1 93.5 21 LEU B CA 1
ATOM 865 C C . LEU B 1 21 ? 6.551 -3.559 0.394 1 93.5 21 LEU B C 1
ATOM 867 O O . LEU B 1 21 ? 7.734 -3.559 0.731 1 93.5 21 LEU B O 1
ATOM 871 N N . ASP B 1 22 ? 6.121 -3.195 -0.814 1 92.62 22 ASP B N 1
ATOM 872 C CA . ASP B 1 22 ? 7.102 -2.865 -1.845 1 92.62 22 ASP B CA 1
ATOM 873 C C . ASP B 1 22 ? 6.617 -1.702 -2.709 1 92.62 22 ASP B C 1
ATOM 875 O O . ASP B 1 22 ? 5.684 -1.856 -3.498 1 92.62 22 ASP B O 1
ATOM 879 N N . SER B 1 23 ? 7.27 -0.566 -2.668 1 93.19 23 SER B N 1
ATOM 880 C CA . SER B 1 23 ? 6.891 0.601 -3.459 1 93.19 23 SER B CA 1
ATOM 881 C C . SER B 1 23 ? 7.395 0.483 -4.895 1 93.19 23 SER B C 1
ATOM 883 O O . SER B 1 23 ? 6.984 1.251 -5.766 1 93.19 23 SER B O 1
ATOM 885 N N . GLY B 1 24 ? 8.242 -0.508 -5.23 1 91.62 24 GLY B N 1
ATOM 886 C CA . GLY B 1 24 ? 8.742 -0.727 -6.578 1 91.62 24 GLY B CA 1
ATOM 887 C C . GLY B 1 24 ? 7.895 -1.703 -7.375 1 91.62 24 GLY B C 1
ATOM 888 O O . GLY B 1 24 ? 8.078 -1.845 -8.586 1 91.62 24 GLY B O 1
ATOM 889 N N . ALA B 1 25 ? 7.008 -2.367 -6.641 1 93.69 25 ALA B N 1
ATOM 890 C CA . ALA B 1 25 ? 6.168 -3.346 -7.324 1 93.69 25 ALA B CA 1
ATOM 891 C C . ALA B 1 25 ? 5.047 -2.66 -8.094 1 93.69 25 ALA B C 1
ATOM 893 O O . ALA B 1 25 ? 4.41 -1.734 -7.59 1 93.69 25 ALA B O 1
ATOM 894 N N . SER B 1 26 ? 4.785 -3.184 -9.312 1 93.69 26 SER B N 1
ATOM 895 C CA . SER B 1 26 ? 3.725 -2.631 -10.148 1 93.69 26 SER B CA 1
ATOM 896 C C . SER B 1 26 ? 2.365 -3.209 -9.773 1 93.69 26 SER B C 1
ATOM 898 O O . SER B 1 26 ? 1.327 -2.635 -10.109 1 93.69 26 SER B O 1
ATOM 900 N N . HIS B 1 27 ? 2.371 -4.312 -9.109 1 96.56 27 HIS B N 1
ATOM 901 C CA . HIS B 1 27 ? 1.165 -5.043 -8.727 1 96.56 27 HIS B CA 1
ATOM 902 C C . HIS B 1 27 ? 1.317 -5.68 -7.352 1 96.56 27 HIS B C 1
ATOM 904 O O . HIS B 1 27 ? 2.438 -5.898 -6.883 1 96.56 27 HIS B O 1
ATOM 910 N N . HIS B 1 28 ? 0.183 -5.914 -6.699 1 97.44 28 HIS B N 1
ATOM 911 C CA . HIS B 1 28 ? 0.185 -6.93 -5.656 1 97.44 28 HIS B CA 1
ATOM 912 C C . HIS B 1 28 ? 0.438 -8.32 -6.238 1 97.44 28 HIS B C 1
ATOM 914 O O . HIS B 1 28 ? -0.106 -8.664 -7.289 1 97.44 28 HIS B O 1
ATOM 920 N N . VAL B 1 29 ? 1.244 -9.07 -5.543 1 97.75 29 VAL B N 1
ATOM 921 C CA . VAL B 1 29 ? 1.634 -10.352 -6.129 1 97.75 29 VAL B CA 1
ATOM 922 C C . VAL B 1 29 ? 1.705 -11.422 -5.043 1 97.75 29 VAL B C 1
ATOM 924 O O . VAL B 1 29 ? 2.191 -11.156 -3.939 1 97.75 29 VAL B O 1
ATOM 927 N N . THR B 1 30 ? 1.213 -12.57 -5.406 1 97.81 30 THR B N 1
ATOM 928 C CA . THR B 1 30 ? 1.354 -13.703 -4.5 1 97.81 30 THR B CA 1
ATOM 929 C C . THR B 1 30 ? 1.92 -14.914 -5.23 1 97.81 30 THR B C 1
ATOM 931 O O . THR B 1 30 ? 1.657 -15.109 -6.422 1 97.81 30 THR B O 1
ATOM 934 N N . LYS B 1 31 ? 2.646 -15.734 -4.523 1 97.25 31 LYS B N 1
ATOM 935 C CA . LYS B 1 31 ? 3.225 -16.938 -5.109 1 97.25 31 LYS B CA 1
ATOM 936 C C . LYS B 1 31 ? 2.26 -18.125 -5.004 1 97.25 31 LYS B C 1
ATOM 938 O O . LYS B 1 31 ? 2.406 -19.109 -5.715 1 97.25 31 LYS B O 1
ATOM 943 N N . ASP B 1 32 ? 1.326 -18.031 -4.094 1 96.81 32 ASP B N 1
ATOM 944 C CA . ASP B 1 32 ? 0.432 -19.141 -3.797 1 96.81 32 ASP B CA 1
ATOM 945 C C . ASP B 1 32 ? -1.016 -18.781 -4.133 1 96.81 32 ASP B C 1
ATOM 947 O O . ASP B 1 32 ? -1.554 -17.797 -3.629 1 96.81 32 ASP B O 1
ATOM 951 N N . ILE B 1 33 ? -1.651 -19.609 -4.957 1 96.5 33 ILE B N 1
ATOM 952 C CA . ILE B 1 33 ? -3.031 -19.375 -5.367 1 96.5 33 ILE B CA 1
ATOM 953 C C . ILE B 1 33 ? -3.949 -19.438 -4.148 1 96.5 33 ILE B C 1
ATOM 955 O O . ILE B 1 33 ? -5.023 -18.844 -4.137 1 96.5 33 ILE B O 1
ATOM 959 N N . ALA B 1 34 ? -3.533 -20.141 -3.117 1 96 34 ALA B N 1
ATOM 960 C CA . ALA B 1 34 ? -4.348 -20.328 -1.919 1 96 34 ALA B CA 1
ATOM 961 C C . ALA B 1 34 ? -4.57 -19 -1.205 1 96 34 ALA B C 1
ATOM 963 O O . ALA B 1 34 ? -5.469 -18.875 -0.371 1 96 34 ALA B O 1
ATOM 964 N N . ASN B 1 35 ? -3.764 -17.984 -1.53 1 96.25 35 ASN B N 1
ATOM 965 C CA . ASN B 1 35 ? -3.902 -16.656 -0.929 1 96.25 35 ASN B CA 1
ATOM 966 C C . ASN B 1 35 ? -5.031 -15.867 -1.575 1 96.25 35 ASN B C 1
ATOM 968 O O . ASN B 1 35 ? -5.434 -14.82 -1.062 1 96.25 35 ASN B O 1
ATOM 972 N N . LEU B 1 36 ? -5.57 -16.375 -2.637 1 96.88 36 LEU B N 1
ATOM 973 C CA . LEU B 1 36 ? -6.602 -15.641 -3.355 1 96.88 36 LEU B CA 1
ATOM 974 C C . LEU B 1 36 ? -7.992 -16.141 -2.988 1 96.88 36 LEU B C 1
ATOM 976 O O . LEU B 1 36 ? -8.195 -17.344 -2.838 1 96.88 36 LEU B O 1
ATOM 980 N N . SER B 1 37 ? -8.898 -15.258 -2.76 1 93.56 37 SER B N 1
ATOM 981 C CA . SER B 1 37 ? -10.289 -15.586 -2.465 1 93.56 37 SER B CA 1
ATOM 982 C C . SER B 1 37 ? -11.133 -15.641 -3.738 1 93.56 37 SER B C 1
ATOM 984 O O . SER B 1 37 ? -11.969 -16.531 -3.9 1 93.56 37 SER B O 1
ATOM 986 N N . LEU B 1 38 ? -11.117 -14.711 -4.66 1 89.25 38 LEU B N 1
ATOM 987 C CA . LEU B 1 38 ? -11.836 -14.641 -5.926 1 89.25 38 LEU B CA 1
ATOM 988 C C . LEU B 1 38 ? -10.867 -14.727 -7.102 1 89.25 38 LEU B C 1
ATOM 990 O O . LEU B 1 38 ? -10.734 -13.773 -7.875 1 89.25 38 LEU B O 1
ATOM 994 N N . ALA B 1 39 ? -10.43 -16.031 -7.266 1 93.88 39 ALA B N 1
ATOM 995 C CA . ALA B 1 39 ? -9.375 -16.188 -8.266 1 93.88 39 ALA B CA 1
ATOM 996 C C . ALA B 1 39 ? -9.961 -16.609 -9.617 1 93.88 39 ALA B C 1
ATOM 998 O O . ALA B 1 39 ? -10.875 -17.422 -9.68 1 93.88 39 ALA B O 1
ATOM 999 N N . ASP B 1 40 ? -9.484 -15.914 -10.648 1 97.69 40 ASP B N 1
ATOM 1000 C CA . ASP B 1 40 ? -9.773 -16.281 -12.039 1 97.69 40 ASP B CA 1
ATOM 1001 C C . ASP B 1 40 ? -8.492 -16.594 -12.805 1 97.69 40 ASP B C 1
ATOM 1003 O O . ASP B 1 40 ? -7.426 -16.062 -12.484 1 97.69 40 ASP B O 1
ATOM 1007 N N . THR B 1 41 ? -8.648 -17.484 -13.719 1 97.81 41 THR B N 1
ATOM 1008 C CA . THR B 1 41 ? -7.496 -17.797 -14.555 1 97.81 41 THR B CA 1
ATOM 1009 C C . THR B 1 41 ? -7.109 -16.594 -15.422 1 97.81 41 THR B C 1
ATOM 1011 O O . THR B 1 41 ? -7.977 -15.922 -15.977 1 97.81 41 THR B O 1
ATOM 1014 N N . TYR B 1 42 ? -5.855 -16.406 -15.453 1 97.69 42 TYR B N 1
ATOM 1015 C CA . TYR B 1 42 ? -5.375 -15.328 -16.312 1 97.69 42 TYR B CA 1
ATOM 1016 C C . TYR B 1 42 ? -5.281 -15.797 -17.766 1 97.69 42 TYR B C 1
ATOM 1018 O O . TYR B 1 42 ? -4.57 -16.75 -18.062 1 97.69 42 TYR B O 1
ATOM 1026 N N . GLN B 1 43 ? -5.91 -15.094 -18.656 1 96.25 43 GLN B N 1
ATOM 1027 C CA . GLN B 1 43 ? -5.965 -15.484 -20.062 1 96.25 43 GLN B CA 1
ATOM 1028 C C . GLN B 1 43 ? -5.102 -14.578 -20.922 1 96.25 43 GLN B C 1
ATOM 1030 O O . GLN B 1 43 ? -4.922 -14.828 -22.109 1 96.25 43 GLN B O 1
ATOM 1035 N N . GLY B 1 44 ? -4.551 -13.609 -20.297 1 94.44 44 GLY B N 1
ATOM 1036 C CA . GLY B 1 44 ? -3.752 -12.656 -21.062 1 94.44 44 GLY B CA 1
ATOM 1037 C C . GLY B 1 44 ? -2.346 -13.156 -21.344 1 94.44 44 GLY B C 1
ATOM 1038 O O . GLY B 1 44 ? -2.012 -14.297 -21.031 1 94.44 44 GLY B O 1
ATOM 1039 N N . HIS B 1 45 ? -1.557 -12.25 -22.062 1 95.12 45 HIS B N 1
ATOM 1040 C CA . HIS B 1 45 ? -0.191 -12.602 -22.422 1 95.12 45 HIS B CA 1
ATOM 1041 C C . HIS B 1 45 ? 0.824 -11.734 -21.688 1 95.12 45 HIS B C 1
ATOM 1043 O O . HIS B 1 45 ? 2.025 -11.82 -21.953 1 95.12 45 HIS B O 1
ATOM 1049 N N . ASP B 1 46 ? 0.262 -11.023 -20.797 1 96 46 ASP B N 1
ATOM 1050 C CA . ASP B 1 46 ? 1.176 -10.18 -20.031 1 96 46 ASP B CA 1
ATOM 1051 C C . ASP B 1 46 ? 2.049 -11.016 -19.094 1 96 46 ASP B C 1
ATOM 1053 O O . ASP B 1 46 ? 1.699 -12.148 -18.766 1 96 46 ASP B O 1
ATOM 1057 N N . GLN B 1 47 ? 3.246 -10.453 -18.812 1 97.81 47 GLN B N 1
ATOM 1058 C CA . GLN B 1 47 ? 4.156 -11.031 -17.828 1 97.81 47 GLN B CA 1
ATOM 1059 C C . GLN B 1 47 ? 4.48 -10.031 -16.734 1 97.81 47 GLN B C 1
ATOM 1061 O O . GLN B 1 47 ? 4.336 -8.82 -16.922 1 97.81 47 GLN B O 1
ATOM 1066 N N . LEU B 1 48 ? 4.797 -10.609 -15.602 1 97.62 48 LEU B N 1
ATOM 1067 C CA . LEU B 1 48 ? 5.359 -9.773 -14.547 1 97.62 48 LEU B CA 1
ATOM 1068 C C . LEU B 1 48 ? 6.875 -9.664 -14.695 1 97.62 48 LEU B C 1
ATOM 1070 O O . LEU B 1 48 ? 7.582 -10.672 -14.617 1 97.62 48 LEU B O 1
ATOM 1074 N N . PHE B 1 49 ? 7.301 -8.422 -14.906 1 96.62 49 PHE B N 1
ATOM 1075 C CA . PHE B 1 49 ? 8.742 -8.242 -15.031 1 96.62 49 PHE B CA 1
ATOM 1076 C C . PHE B 1 49 ? 9.367 -7.934 -13.672 1 96.62 49 PHE B C 1
ATOM 1078 O O . PHE B 1 49 ? 8.867 -7.082 -12.938 1 96.62 49 PHE B O 1
ATOM 1085 N N . VAL B 1 50 ? 10.469 -8.625 -13.422 1 94.81 50 VAL B N 1
ATOM 1086 C CA . VAL B 1 50 ? 11.172 -8.414 -12.164 1 94.81 50 VAL B CA 1
ATOM 1087 C C . VAL B 1 50 ? 12.438 -7.594 -12.414 1 94.81 50 VAL B C 1
ATOM 1089 O O . VAL B 1 50 ? 12.68 -7.133 -13.531 1 94.81 50 VAL B O 1
ATOM 1092 N N . ALA B 1 51 ? 13.188 -7.34 -11.391 1 88.62 51 ALA B N 1
ATOM 1093 C CA . ALA B 1 51 ? 14.281 -6.371 -11.414 1 88.62 51 ALA B CA 1
ATOM 1094 C C . ALA B 1 51 ? 15.336 -6.762 -12.445 1 88.62 51 ALA B C 1
ATOM 1096 O O . ALA B 1 51 ? 15.93 -5.895 -13.086 1 88.62 51 ALA B O 1
ATOM 1097 N N . ASN B 1 52 ? 15.547 -8.039 -12.664 1 92.19 52 ASN B N 1
ATOM 1098 C CA . ASN B 1 52 ? 16.594 -8.469 -13.578 1 92.19 52 ASN B CA 1
ATOM 1099 C C . ASN B 1 52 ? 16.094 -8.523 -15.016 1 92.19 52 ASN B C 1
ATOM 1101 O O . ASN B 1 52 ? 16.797 -9.023 -15.906 1 92.19 52 ASN B O 1
ATOM 1105 N N . GLY B 1 53 ? 14.867 -8.156 -15.25 1 94 53 GLY B N 1
ATOM 1106 C CA . GLY B 1 53 ? 14.336 -8.07 -16.594 1 94 53 GLY B CA 1
ATOM 1107 C C . GLY B 1 53 ? 13.617 -9.336 -17.047 1 94 53 GLY B C 1
ATOM 1108 O O . GLY B 1 53 ? 13.062 -9.391 -18.141 1 94 53 GLY B O 1
ATOM 1109 N N . LYS B 1 54 ? 13.75 -10.297 -16.125 1 96.12 54 LYS B N 1
ATOM 1110 C CA . LYS B 1 54 ? 13.07 -11.547 -16.453 1 96.12 54 LYS B CA 1
ATOM 1111 C C . LYS B 1 54 ? 11.555 -11.391 -16.359 1 96.12 54 LYS B C 1
ATOM 1113 O O . LYS B 1 54 ? 11.047 -10.797 -15.406 1 96.12 54 LYS B O 1
ATOM 1118 N N . GLY B 1 55 ? 10.859 -11.938 -17.375 1 97.5 55 GLY B N 1
ATOM 1119 C CA . GLY B 1 55 ? 9.406 -12.016 -17.344 1 97.5 55 GLY B CA 1
ATOM 1120 C C . GLY B 1 55 ? 8.891 -13.297 -16.734 1 97.5 55 GLY B C 1
ATOM 1121 O O . GLY B 1 55 ? 9.336 -14.391 -17.094 1 97.5 55 GLY B O 1
ATOM 1122 N N . LEU B 1 56 ? 7.934 -13.102 -15.812 1 98.19 56 LEU B N 1
ATOM 1123 C CA . LEU B 1 56 ? 7.34 -14.258 -15.141 1 98.19 56 LEU B CA 1
ATOM 1124 C C . LEU B 1 56 ? 5.875 -14.422 -15.547 1 98.19 56 LEU B C 1
ATOM 1126 O O . LEU B 1 56 ? 5.145 -13.438 -15.672 1 98.19 56 LEU B O 1
ATOM 1130 N N . SER B 1 57 ? 5.465 -15.625 -15.68 1 98 57 SER B N 1
ATOM 1131 C CA . SER B 1 57 ? 4.105 -15.914 -16.125 1 98 57 SER B CA 1
ATOM 1132 C C . SER B 1 57 ? 3.094 -15.633 -15.016 1 98 57 SER B C 1
ATOM 1134 O O . SER B 1 57 ? 3.287 -16.047 -13.875 1 98 57 SER B O 1
ATOM 1136 N N . ILE B 1 58 ? 2.053 -14.953 -15.438 1 98.5 58 ILE B N 1
ATOM 1137 C CA . ILE B 1 58 ? 0.892 -14.758 -14.57 1 98.5 58 ILE B CA 1
ATOM 1138 C C . ILE B 1 58 ? -0.108 -15.891 -14.797 1 98.5 58 ILE B C 1
ATOM 1140 O O . ILE B 1 58 ? -0.5 -16.172 -15.938 1 98.5 58 ILE B O 1
ATOM 1144 N N . LYS B 1 59 ? -0.535 -16.5 -13.734 1 98.5 59 LYS B N 1
ATOM 1145 C CA . LYS B 1 59 ? -1.407 -17.656 -13.914 1 98.5 59 LYS B CA 1
ATOM 1146 C C . LYS B 1 59 ? -2.854 -17.312 -13.57 1 98.5 59 LYS B C 1
ATOM 1148 O O . LYS B 1 59 ? -3.781 -17.797 -14.227 1 98.5 59 LYS B O 1
ATOM 1153 N N . ASN B 1 60 ? -3.031 -16.641 -12.555 1 98.44 60 ASN B N 1
ATOM 1154 C CA . ASN B 1 60 ? -4.344 -16.234 -12.047 1 98.44 60 ASN B CA 1
ATOM 1155 C C . ASN B 1 60 ? -4.336 -14.805 -11.531 1 98.44 60 ASN B C 1
ATOM 1157 O O . ASN B 1 60 ? -3.285 -14.164 -11.469 1 98.44 60 ASN B O 1
ATOM 1161 N N . PHE B 1 61 ? -5.438 -14.242 -11.289 1 98.31 61 PHE B N 1
ATOM 1162 C CA . PHE B 1 61 ? -5.617 -13 -10.547 1 98.31 61 PHE B CA 1
ATOM 1163 C C . PHE B 1 61 ? -6.867 -13.062 -9.68 1 98.31 61 PHE B C 1
ATOM 1165 O O . PHE B 1 61 ? -7.754 -13.883 -9.914 1 98.31 61 PHE B O 1
ATOM 1172 N N . GLY B 1 62 ? -6.871 -12.25 -8.664 1 97.88 62 GLY B N 1
ATOM 1173 C CA . GLY B 1 62 ? -7.996 -12.242 -7.746 1 97.88 62 GLY B CA 1
ATOM 1174 C C . GLY B 1 62 ? -7.848 -11.219 -6.633 1 97.88 62 GLY B C 1
ATOM 1175 O O . GLY B 1 62 ? -7.215 -10.18 -6.816 1 97.88 62 GLY B O 1
ATOM 1176 N N . SER B 1 63 ? -8.578 -11.492 -5.59 1 97.75 63 SER B N 1
ATOM 1177 C CA . SER B 1 63 ? -8.539 -10.617 -4.426 1 97.75 63 SER B CA 1
ATOM 1178 C C . SER B 1 63 ? -8.125 -11.375 -3.174 1 97.75 63 SER B C 1
ATOM 1180 O O . SER B 1 63 ? -8.094 -12.609 -3.168 1 97.75 63 SER B O 1
ATOM 1182 N N . THR B 1 64 ? -7.648 -10.641 -2.191 1 96.25 64 THR B N 1
ATOM 1183 C CA . THR B 1 64 ? -7.309 -11.266 -0.916 1 96.25 64 THR B CA 1
ATOM 1184 C C . THR B 1 64 ? -7.586 -10.312 0.243 1 96.25 64 THR B C 1
ATOM 1186 O O . THR B 1 64 ? -7.715 -9.102 0.043 1 96.25 64 THR B O 1
ATOM 1189 N N . ILE B 1 65 ? -7.789 -10.906 1.406 1 94.94 65 ILE B N 1
ATOM 1190 C CA . ILE B 1 65 ? -7.895 -10.172 2.662 1 94.94 65 ILE B CA 1
ATOM 1191 C C . ILE B 1 65 ? -6.738 -10.555 3.584 1 94.94 65 ILE B C 1
ATOM 1193 O O . ILE B 1 65 ? -6.57 -11.727 3.922 1 94.94 65 ILE B O 1
ATOM 1197 N N . ILE B 1 66 ? -5.961 -9.562 3.898 1 93.5 66 ILE B N 1
ATOM 1198 C CA . ILE B 1 66 ? -4.828 -9.789 4.785 1 93.5 66 ILE B CA 1
ATOM 1199 C C . ILE B 1 66 ? -5.152 -9.266 6.184 1 93.5 66 ILE B C 1
ATOM 1201 O O . ILE B 1 66 ? -5.398 -8.07 6.363 1 93.5 66 ILE B O 1
ATOM 1205 N N . PRO B 1 67 ? -5.102 -10.148 7.094 1 91.12 67 PRO B N 1
ATOM 1206 C CA . PRO B 1 67 ? -5.32 -9.664 8.453 1 91.12 67 PRO B CA 1
ATOM 1207 C C . PRO B 1 67 ? -4.188 -8.766 8.953 1 91.12 67 PRO B C 1
ATOM 1209 O O . PRO B 1 67 ? -3.018 -9.023 8.664 1 91.12 67 PRO B O 1
ATOM 1212 N N . THR B 1 68 ? -4.555 -7.609 9.523 1 87.94 68 THR B N 1
ATOM 1213 C CA . THR B 1 68 ? -3.605 -6.75 10.219 1 87.94 68 THR B CA 1
ATOM 1214 C C . THR B 1 68 ? -4.051 -6.512 11.656 1 87.94 68 THR B C 1
ATOM 1216 O O . THR B 1 68 ? -5.105 -6.992 12.078 1 87.94 68 THR B O 1
ATOM 1219 N N . SER B 1 69 ? -3.104 -5.875 12.438 1 83 69 SER B N 1
ATOM 1220 C CA . SER B 1 69 ? -3.424 -5.605 13.836 1 83 69 SER B CA 1
ATOM 1221 C C . SER B 1 69 ? -4.582 -4.621 13.961 1 83 69 SER B C 1
ATOM 1223 O O . SER B 1 69 ? -5.305 -4.629 14.961 1 83 69 SER B O 1
ATOM 1225 N N . SER B 1 70 ? -4.809 -3.781 13.031 1 82.88 70 SER B N 1
ATOM 1226 C CA . SER B 1 70 ? -5.852 -2.764 13.094 1 82.88 70 SER B CA 1
ATOM 1227 C C . SER B 1 70 ? -7.051 -3.15 12.234 1 82.88 70 SER B C 1
ATOM 1229 O O . SER B 1 70 ? -8.07 -3.611 12.758 1 82.88 70 SER B O 1
ATOM 1231 N N . THR B 1 71 ? -7.039 -3.002 10.977 1 85.12 71 THR B N 1
ATOM 1232 C CA . THR B 1 71 ? -8.102 -3.322 10.023 1 85.12 71 THR B CA 1
ATOM 1233 C C . THR B 1 71 ? -7.582 -4.246 8.922 1 85.12 71 THR B C 1
ATOM 1235 O O . THR B 1 71 ? -6.461 -4.074 8.445 1 85.12 71 THR B O 1
ATOM 1238 N N . PRO B 1 72 ? -8.523 -5.262 8.672 1 92.44 72 PRO B N 1
ATOM 1239 C CA . PRO B 1 72 ? -8.094 -6.105 7.559 1 92.44 72 PRO B CA 1
ATOM 1240 C C . PRO B 1 72 ? -7.832 -5.312 6.277 1 92.44 72 PRO B C 1
ATOM 1242 O O . PRO B 1 72 ? -8.523 -4.324 6.012 1 92.44 72 PRO B O 1
ATOM 1245 N N . LEU B 1 73 ? -6.82 -5.758 5.566 1 94.19 73 LEU B N 1
ATOM 1246 C CA . LEU B 1 73 ? -6.457 -5.148 4.293 1 94.19 73 LEU B CA 1
ATOM 1247 C C . LEU B 1 73 ? -7.117 -5.887 3.131 1 94.19 73 LEU B C 1
ATOM 1249 O O . LEU B 1 73 ? -6.914 -7.09 2.955 1 94.19 73 LEU B O 1
ATOM 1253 N N . HIS B 1 74 ? -7.934 -5.172 2.383 1 95.31 74 HIS B N 1
ATOM 1254 C CA . HIS B 1 74 ? -8.562 -5.738 1.195 1 95.31 74 HIS B CA 1
ATOM 1255 C C . HIS B 1 74 ? -7.785 -5.375 -0.066 1 95.31 74 HIS B C 1
ATOM 1257 O O . HIS B 1 74 ? -7.695 -4.199 -0.427 1 95.31 74 HIS B O 1
ATOM 1263 N N . LEU B 1 75 ? -7.207 -6.367 -0.669 1 96.69 75 LEU B N 1
ATOM 1264 C CA . LEU B 1 75 ? -6.453 -6.137 -1.896 1 96.69 75 LEU B CA 1
ATOM 1265 C C . LEU B 1 75 ? -7.195 -6.695 -3.105 1 96.69 75 LEU B C 1
ATOM 1267 O O . LEU B 1 75 ? -7.672 -7.832 -3.074 1 96.69 75 LEU B O 1
ATOM 1271 N N . SER B 1 76 ? -7.277 -5.891 -4.109 1 96.56 76 SER B N 1
ATOM 1272 C CA . SER B 1 76 ? -7.863 -6.332 -5.371 1 96.56 76 SER B CA 1
ATOM 1273 C C . SER B 1 76 ? -6.801 -6.449 -6.461 1 96.56 76 SER B C 1
ATOM 1275 O O . SER B 1 76 ? -5.695 -5.926 -6.316 1 96.56 76 SER B O 1
ATOM 1277 N N . ASN B 1 77 ? -7.105 -7.203 -7.469 1 96.81 77 ASN B N 1
ATOM 1278 C CA . ASN B 1 77 ? -6.238 -7.375 -8.625 1 96.81 77 ASN B CA 1
ATOM 1279 C C . ASN B 1 77 ? -4.859 -7.887 -8.219 1 96.81 77 ASN B C 1
ATOM 1281 O O . ASN B 1 77 ? -3.838 -7.367 -8.672 1 96.81 77 ASN B O 1
ATOM 1285 N N . VAL B 1 78 ? -4.871 -8.812 -7.336 1 98 78 VAL B N 1
ATOM 1286 C CA . VAL B 1 78 ? -3.645 -9.492 -6.926 1 98 78 VAL B CA 1
ATOM 1287 C C . VAL B 1 78 ? -3.256 -10.539 -7.969 1 98 78 VAL B C 1
ATOM 1289 O O . VAL B 1 78 ? -4.066 -11.391 -8.328 1 98 78 VAL B O 1
ATOM 1292 N N . LEU B 1 79 ? -2.029 -10.477 -8.43 1 98.44 79 LEU B N 1
ATOM 1293 C CA . LEU B 1 79 ? -1.55 -11.438 -9.414 1 98.44 79 LEU B CA 1
ATOM 1294 C C . LEU B 1 79 ? -0.967 -12.672 -8.734 1 98.44 79 LEU B C 1
ATOM 1296 O O . LEU B 1 79 ? -0.223 -12.547 -7.758 1 98.44 79 LEU B O 1
ATOM 1300 N N . HIS B 1 80 ? -1.365 -13.781 -9.203 1 98.25 80 HIS B N 1
ATOM 1301 C CA . HIS B 1 80 ? -0.728 -15.031 -8.82 1 98.25 80 HIS B CA 1
ATOM 1302 C C . HIS B 1 80 ? 0.41 -15.383 -9.773 1 98.25 80 HIS B C 1
ATOM 1304 O O . HIS B 1 80 ? 0.173 -15.68 -10.953 1 98.25 80 HIS B O 1
ATOM 1310 N N . VAL B 1 81 ? 1.561 -15.344 -9.273 1 98.5 81 VAL B N 1
ATOM 1311 C CA . VAL B 1 81 ? 2.795 -15.641 -10 1 98.5 81 VAL B CA 1
ATOM 1312 C C . VAL B 1 81 ? 3.625 -16.656 -9.211 1 98.5 81 VAL B C 1
ATOM 1314 O O . VAL B 1 81 ? 4.449 -16.266 -8.375 1 98.5 81 VAL B O 1
ATOM 1317 N N . PRO B 1 82 ? 3.52 -17.938 -9.594 1 97.38 82 PRO B N 1
ATOM 1318 C CA . PRO B 1 82 ? 4.098 -18.984 -8.75 1 97.38 82 PRO B CA 1
ATOM 1319 C C . PRO B 1 82 ? 5.617 -18.891 -8.641 1 97.38 82 PRO B C 1
ATOM 1321 O O . PRO B 1 82 ? 6.195 -19.312 -7.641 1 97.38 82 PRO B O 1
ATOM 1324 N N . SER B 1 83 ? 6.195 -18.266 -9.562 1 97.31 83 SER B N 1
ATOM 1325 C CA . SER B 1 83 ? 7.652 -18.297 -9.633 1 97.31 83 SER B CA 1
ATOM 1326 C C . SER B 1 83 ? 8.273 -17.203 -8.766 1 97.31 83 SER B C 1
ATOM 1328 O O . SER B 1 83 ? 9.5 -17.141 -8.617 1 97.31 83 SER B O 1
ATOM 1330 N N . ILE B 1 84 ? 7.504 -16.344 -8.164 1 95.5 84 ILE B N 1
ATOM 1331 C CA . ILE B 1 84 ? 8.078 -15.32 -7.301 1 95.5 84 ILE B CA 1
ATOM 1332 C C . ILE B 1 84 ? 8.43 -15.93 -5.945 1 95.5 84 ILE B C 1
ATOM 1334 O O . ILE B 1 84 ? 7.949 -17.016 -5.605 1 95.5 84 ILE B O 1
ATOM 1338 N N . THR B 1 85 ? 9.266 -15.18 -5.203 1 92.56 85 THR B N 1
ATOM 1339 C CA . THR B 1 85 ? 9.766 -15.781 -3.973 1 92.56 85 THR B CA 1
ATOM 1340 C C . THR B 1 85 ? 9.055 -15.203 -2.758 1 92.56 85 THR B C 1
ATOM 1342 O O . THR B 1 85 ? 9.133 -15.75 -1.658 1 92.56 85 THR B O 1
ATOM 1345 N N . GLN B 1 86 ? 8.398 -14.133 -3.01 1 93.62 86 GLN B N 1
ATOM 1346 C CA . GLN B 1 86 ? 7.746 -13.445 -1.901 1 93.62 86 GLN B CA 1
ATOM 1347 C C . GLN B 1 86 ? 6.426 -12.82 -2.34 1 93.62 86 GLN B C 1
ATOM 1349 O O . GLN B 1 86 ? 6.289 -12.391 -3.488 1 93.62 86 GLN B O 1
ATOM 1354 N N . ASN B 1 87 ? 5.434 -12.859 -1.395 1 96.56 87 ASN B N 1
ATOM 1355 C CA . ASN B 1 87 ? 4.23 -12.07 -1.619 1 96.56 87 ASN B CA 1
ATOM 1356 C C . ASN B 1 87 ? 4.508 -10.578 -1.461 1 96.56 87 ASN B C 1
ATOM 1358 O O . ASN B 1 87 ? 5.219 -10.164 -0.544 1 96.56 87 ASN B O 1
ATOM 1362 N N . LEU B 1 88 ? 3.887 -9.773 -2.361 1 95.62 88 LEU B N 1
ATOM 1363 C CA . LEU B 1 88 ? 4.152 -8.336 -2.367 1 95.62 88 LEU B CA 1
ATOM 1364 C C . LEU B 1 88 ? 2.854 -7.543 -2.273 1 95.62 88 LEU B C 1
ATOM 1366 O O . LEU B 1 88 ? 1.87 -7.871 -2.939 1 95.62 88 LEU B O 1
ATOM 1370 N N . ILE B 1 89 ? 2.926 -6.617 -1.347 1 95.69 89 ILE B N 1
ATOM 1371 C CA . ILE B 1 89 ? 1.928 -5.551 -1.371 1 95.69 89 ILE B CA 1
ATOM 1372 C C . ILE B 1 89 ? 2.502 -4.324 -2.07 1 95.69 89 ILE B C 1
ATOM 1374 O O . ILE B 1 89 ? 3.486 -3.742 -1.61 1 95.69 89 ILE B O 1
ATOM 1378 N N . SER B 1 90 ? 1.859 -3.982 -3.162 1 95.62 90 SER B N 1
ATOM 1379 C CA . SER B 1 90 ? 2.307 -2.809 -3.906 1 95.62 90 SER B CA 1
ATOM 1380 C C . SER B 1 90 ? 1.729 -1.526 -3.316 1 95.62 90 SER B C 1
ATOM 1382 O O . SER B 1 90 ? 0.528 -1.443 -3.055 1 95.62 90 SER B O 1
ATOM 1384 N N . VAL B 1 91 ? 2.689 -0.639 -3.045 1 92.88 91 VAL B N 1
ATOM 1385 C CA . VAL B 1 91 ? 2.303 0.672 -2.535 1 92.88 91 VAL B CA 1
ATOM 1386 C C . VAL B 1 91 ? 2.863 1.766 -3.441 1 92.88 91 VAL B C 1
ATOM 1388 O O . VAL B 1 91 ? 3.973 1.637 -3.965 1 92.88 91 VAL B O 1
ATOM 1391 N N . SER B 1 92 ? 2.051 2.615 -4.008 1 79.81 92 SER B N 1
ATOM 1392 C CA . SER B 1 92 ? 2.621 3.65 -4.863 1 79.81 92 SER B CA 1
ATOM 1393 C C . SER B 1 92 ? 2.166 5.039 -4.434 1 79.81 92 SER B C 1
ATOM 1395 O O . SER B 1 92 ? 1.113 5.188 -3.807 1 79.81 92 SER B O 1
#

Secondary structure (DSSP, 8-state):
------------------EEEETT-SS-EES-GGG-SS-EE--S--EEE-TTS-EEE--EEEEEEE--SSS-EEEEEEEE-TT-SSEEEE--/------------------EEEETT-SS-EES-GGG-SS-EE--S--EEE-TTS-EEE--EEEEEEE--SSS-EEEEEEEE-TT-SSEEEE--

pLDDT: mean 85.16, std 20.79, range [34.53, 98.56]

InterPro domains:
  IPR054722 Retrovirus-related Pol polyprotein from transposon TNT 1-94-like, beta-barrel domain [PF22936] (19-92)

Radius of gyration: 22.0 Å; Cα contacts (8 Å, |Δi|>4): 369; chains: 2; bounding box: 60×74×53 Å

Organism: Cajanus cajan (NCBI:txid3821)

Nearest PDB structures (foldseek):
  3gpr-assembly1_D  TM=3.337E-01  e=6.679E+00  Calloselasma rhodostoma

Fol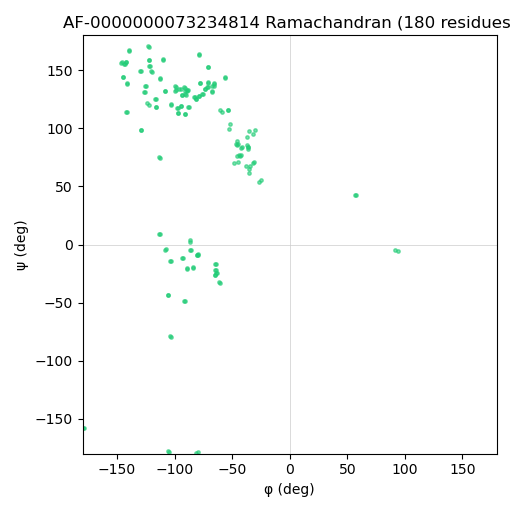dseek 3Di:
DPPPPPPPPPPPPPVLADEDEDQPAPAFEDQDPVQFDAKDFDPDDAFGADPVRDTFDFGIFHWHWHDDPPDIDIDHGYTHTNPDDGGYDHDD/DPPPPPPPPPPPCPVLADEDEDQPAPAFEDQDPVQFDAKDFDPDDAFGADPVRDTFDFGIFHWHWHDDPPDIDTDHGYTHTNPDDGGYDHDD